Protein 8C3T (pdb70)

InterPro domains:
  IPR009061 Putative DNA-binding domain superfamily [SSF46955] (7-58)
  IPR010260 DNA-binding transcriptional activator AlpA [PF05930] (8-55)
  IPR052931 Prophage regulatory DNA-binding activator [PTHR36154] (5-59)

Sequence (56 aa):
KTLINRKKLLEIPLSTRTIYNLEQRGDFPRRIALTSRNVAWDLSEVEEWIEARKSS

B-factor: mean 28.35, std 9.6, range [15.59, 65.31]

Secondary structure (DSSP, 8-state):
--EE-HHHHH-----HHHHHHHHHTT-SPPPEESSSS-EEEEHHHHHHHHHHHHH-

Nearest PDB structures (foldseek):
  8c3t-assembly1_A  TM=1.018E+00  e=3.044E-09  Achromobacter xylosoxidans NBRC 15126 = ATCC 27061
  4r4e-assembly1_A  TM=6.662E-01  e=1.741E-01  Bacillus subtilis subsp. subtilis str. 168
  6amk-assembly1_A  TM=7.423E-01  e=1.166E+00  Streptomyces venezuelae
  2zhg-assembly1_A-2  TM=7.518E-01  e=1.753E+00  Escherichia coli K-12
  2zhh-assembly1_A-2  TM=7.580E-01  e=3.018E+00  Escherichia coli K-12

Organism: NCBI:txid1216976

Solvent-accessible surface area: 4259 Å² total

Structure (mmCIF, N/CA/C/O backbone):
data_8C3T
#
_entry.id   8C3T
#
_cell.length_a   39.305
_cell.length_b   39.305
_cell.length_c   71.582
_cell.angle_alpha   90.000
_cell.angle_beta   90.000
_cell.angle_gamma   120.000
#
_symmetry.space_group_name_H-M   'P 65'
#
loop_
_entity.id
_entity.type
_entity.pdbx_description
1 polymer 'AlpA family phage regulatory protein'
2 w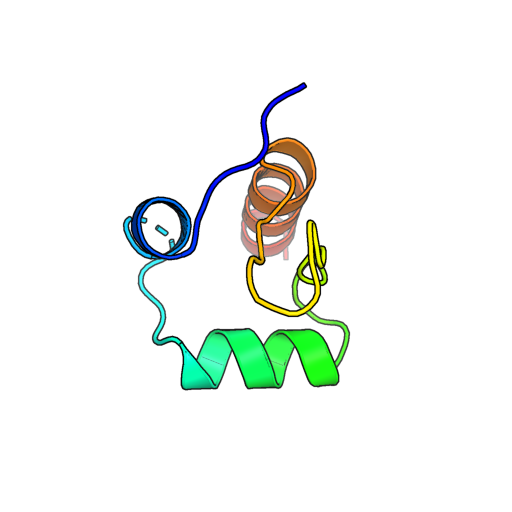ater water
#
loop_
_atom_site.group_PDB
_atom_site.id
_atom_site.type_symbol
_atom_site.label_atom_id
_atom_site.label_alt_id
_atom_site.label_comp_id
_atom_site.label_asym_id
_atom_site.label_entity_id
_atom_site.label_seq_id
_atom_site.pdbx_PDB_ins_code
_atom_site.Cartn_x
_atom_site.Cartn_y
_atom_site.Cartn_z
_atom_site.occupancy
_atom_site.B_iso_or_equiv
_atom_site.auth_seq_id
_atom_site.auth_comp_id
_atom_site.auth_asym_id
_atom_site.auth_atom_id
_atom_site.pdbx_PDB_model_num
ATOM 1 N N . LYS A 1 5 ? 13.46600 25.06900 5.35800 1.000 63.33511 7 LYS A N 1
ATOM 2 C CA . LYS A 1 5 ? 13.21300 26.48700 5.13500 1.000 59.88668 7 LYS A CA 1
ATOM 3 C C . LYS A 1 5 ? 12.46900 26.71800 3.82400 1.000 51.08016 7 LYS A C 1
ATOM 4 O O . LYS A 1 5 ? 11.50900 27.48800 3.77400 1.000 57.19152 7 LYS A O 1
ATOM 10 N N . THR A 1 6 ? 12.91100 26.04400 2.76500 1.000 39.55716 8 THR A N 1
ATOM 11 C CA . THR A 1 6 ? 12.37000 26.25500 1.42900 1.000 32.16578 8 THR A CA 1
ATOM 12 C C . THR A 1 6 ? 11.97900 24.92200 0.81000 1.000 30.44571 8 THR A C 1
ATOM 13 O O . THR A 1 6 ? 12.75900 23.96300 0.84100 1.000 29.09436 8 THR A O 1
ATOM 17 N N . LEU A 1 7 ? 10.77100 24.86800 0.25700 1.000 25.95980 9 LEU A N 1
ATOM 18 C CA . LEU A 1 7 ? 10.29100 23.73600 -0.52300 1.000 23.55106 9 LEU A CA 1
ATOM 19 C C . LEU A 1 7 ? 10.17100 24.16500 -1.97900 1.000 23.29046 9 LEU A C 1
ATOM 20 O O . LEU A 1 7 ? 9.60300 25.22300 -2.27000 1.000 24.38840 9 LEU A O 1
ATOM 25 N N . ILE A 1 8 ? 10.70400 23.35200 -2.88600 1.000 20.82118 10 ILE A N 1
ATOM 26 C CA . ILE A 1 8 ? 10.69700 23.66000 -4.31100 1.000 20.04481 10 ILE A CA 1
ATOM 27 C C . ILE A 1 8 ? 9.72100 22.73100 -5.01600 1.000 20.03575 10 ILE A C 1
ATOM 28 O O . ILE A 1 8 ? 9.44600 21.61700 -4.55500 1.000 18.59048 10 ILE A O 1
ATOM 33 N N . ASN A 1 9 ? 9.19900 23.19600 -6.15000 1.000 20.62412 11 ASN A N 1
ATOM 34 C CA . ASN A 1 9 ? 8.24300 22.42300 -6.92600 1.000 26.60966 11 ASN A CA 1
ATOM 35 C C . ASN A 1 9 ? 8.96100 21.60500 -7.99800 1.000 23.51253 11 ASN A C 1
ATOM 36 O O . ASN A 1 9 ? 10.19100 21.59200 -8.09500 1.000 21.68255 11 ASN A O 1
ATOM 41 N N . ARG A 1 10 ? 8.21700 20.84000 -8.80300 1.000 23.17088 12 ARG A N 1
ATOM 42 C CA . ARG A 1 10 ? 8.80200 20.00700 -9.89000 1.000 23.99771 12 ARG A CA 1
ATOM 43 C C . ARG A 1 10 ? 9.61300 20.85900 -10.87000 1.000 24.35340 12 ARG A C 1
ATOM 44 O O . ARG A 1 10 ? 10.72600 20.47700 -11.21800 1.000 22.25674 12 ARG A O 1
ATOM 52 N N . LYS A 1 11 ? 9.03700 21.98500 -11.28900 1.000 24.85323 13 LYS A N 1
ATOM 53 C CA . LYS A 1 11 ? 9.73100 22.78700 -12.29200 1.000 26.07431 13 LYS A CA 1
ATOM 54 C C . LYS A 1 11 ? 11.11400 23.20900 -11.80200 1.000 27.65584 13 LYS A C 1
ATOM 55 O O . LYS A 1 11 ? 12.11600 23.04000 -12.50900 1.000 27.73633 13 LYS A O 1
ATOM 61 N N . LYS A 1 12 ? 11.18800 23.75300 -10.58300 1.000 25.98402 14 LYS A N 1
ATOM 62 C CA . LYS A 1 12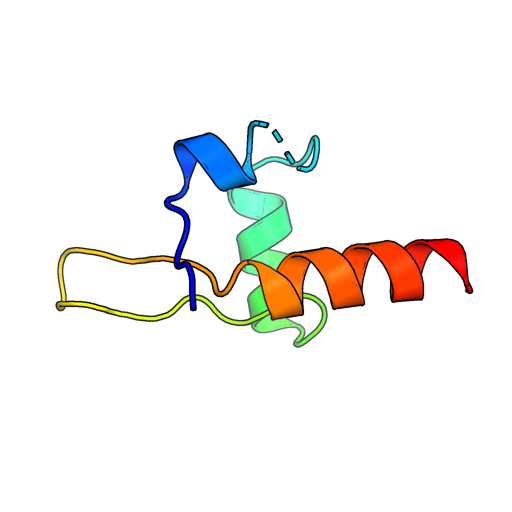 ? 12.47600 24.17600 -10.04200 1.000 28.18487 14 LYS A CA 1
ATOM 63 C C . LYS A 1 12 ? 13.41300 22.98800 -9.85500 1.000 26.39671 14 LYS A C 1
ATOM 64 O O . LYS A 1 12 ? 14.61600 23.08300 -10.13700 1.000 24.53824 14 LYS A O 1
ATOM 70 N N . LEU A 1 13 ? 12.87800 21.85800 -9.38600 1.000 22.28552 15 LEU A N 1
ATOM 71 C CA . LEU A 1 13 ? 13.69400 20.65800 -9.22300 1.000 21.17179 15 LEU A CA 1
ATOM 72 C C . LEU A 1 13 ? 14.29700 20.22000 -10.55100 1.000 18.78142 15 LEU A C 1
ATOM 73 O O . LEU A 1 13 ? 15.48900 19.90500 -10.63100 1.000 22.39550 15 LEU A O 1
ATOM 78 N N . LEU A 1 14 ? 13.48300 20.19100 -11.60900 1.000 24.28470 16 LEU A N 1
ATOM 79 C CA . LEU A 1 14 ? 13.99200 19.80700 -12.92000 1.000 23.66583 16 LEU A CA 1
ATOM 80 C C . LEU A 1 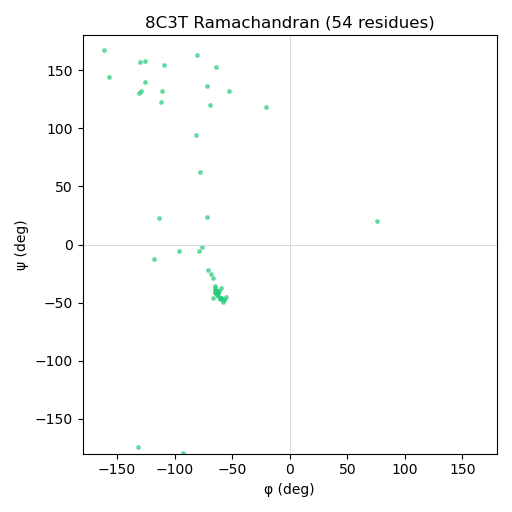14 ? 14.95700 20.84000 -13.48100 1.000 26.32017 16 LEU A C 1
ATOM 81 O O . LEU A 1 14 ? 15.78500 20.49800 -14.33300 1.000 26.98608 16 LEU A O 1
ATOM 86 N N . GLU A 1 15 ? 14.83500 22.10100 -13.06000 1.000 31.15819 17 GLU A N 1
ATOM 87 C CA . GLU A 1 15 ? 15.82600 23.09700 -13.45300 1.000 25.18643 17 GLU A CA 1
ATOM 88 C C . GLU A 1 15 ? 17.14900 22.87000 -12.73600 1.000 26.44497 17 GLU A C 1
ATOM 89 O O . GLU A 1 15 ? 18.21400 23.15200 -13.29600 1.000 25.74356 17 GLU A O 1
ATOM 103 N N . ILE A 1 17 ? 18.18300 19.70900 -11.39800 1.000 22.65053 19 ILE A N 1
ATOM 104 C CA . ILE A 1 17 ? 18.66300 18.36600 -11.70600 1.000 21.39197 19 ILE A CA 1
ATOM 105 C C . ILE A 1 17 ? 18.30400 18.056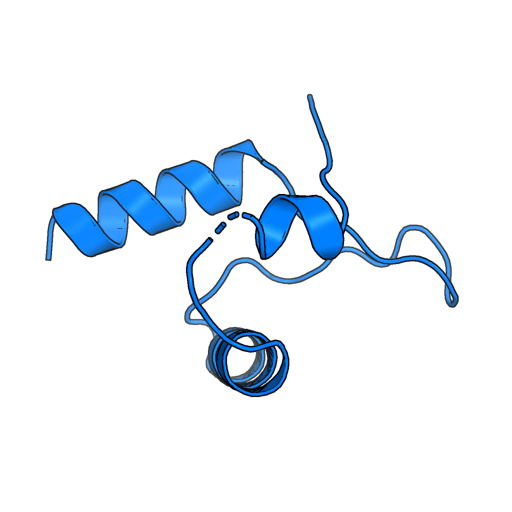00 -13.15400 1.000 22.21911 19 ILE A C 1
ATOM 106 O O . ILE A 1 17 ? 17.11400 18.02000 -13.49800 1.000 23.31975 19 ILE A O 1
ATOM 111 N N . PRO A 1 18 ? 19.27900 17.82300 -14.02900 1.000 26.26819 20 PRO A N 1
ATOM 112 C CA . PRO A 1 18 ? 18.98400 17.46700 -15.42900 1.000 20.07989 20 PRO A CA 1
ATOM 113 C C . PRO A 1 18 ? 18.56800 16.00600 -15.58500 1.000 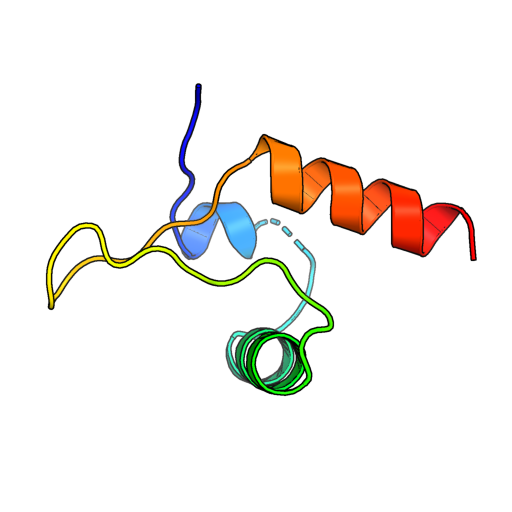23.53173 20 PRO A C 1
ATOM 114 O O . PRO A 1 18 ? 19.22600 15.21000 -16.25800 1.000 24.09500 20 PRO A O 1
ATOM 118 N N . LEU A 1 19 ? 17.45400 15.64600 -14.94700 1.000 20.54851 21 LEU A N 1
ATOM 119 C CA . LEU A 1 19 ? 16.88400 14.30900 -15.03200 1.000 20.11205 21 LEU A CA 1
ATOM 120 C C . LEU A 1 19 ? 15.40500 14.42300 -15.37400 1.000 23.82396 21 LEU A C 1
ATOM 121 O O . LEU A 1 19 ? 14.77000 15.45100 -15.12800 1.000 21.39337 21 LEU A O 1
ATOM 126 N N . SER A 1 20 ? 14.85600 13.35100 -15.94000 1.000 20.94968 22 SER A N 1
ATOM 127 C CA . SER A 1 20 ? 13.43500 13.32600 -16.25000 1.000 21.73096 22 SER A CA 1
ATOM 128 C C . SER A 1 20 ? 12.62400 12.98800 -15.00100 1.000 26.05913 22 SER A C 1
ATOM 129 O O . SER A 1 20 ? 13.15100 12.49900 -13.99800 1.000 22.08191 22 SER A O 1
ATOM 132 N N . THR A 1 21 ? 11.33100 13.27800 -15.09300 1.000 22.34590 23 THR A N 1
ATOM 133 C CA . THR A 1 21 ? 10.37800 12.98100 -14.00400 1.000 27.51692 23 THR A CA 1
ATOM 134 C C . THR A 1 21 ? 10.35700 11.46900 -13.71200 1.000 22.58355 23 THR A C 1
ATOM 135 O O . THR A 1 21 ? 10.28000 11.12600 -12.55000 1.000 21.51650 23 THR A O 1
ATOM 139 N N . ARG A 1 22 ? 10.47100 10.63700 -14.74300 1.000 24.34914 24 ARG A N 1
ATOM 140 C CA . ARG A 1 22 ? 10.43400 9.18600 -14.58400 1.000 24.74375 24 ARG A CA 1
ATOM 141 C C . ARG A 1 22 ? 11.65200 8.68500 -13.81900 1.000 24.14483 24 ARG A C 1
ATOM 142 O O . ARG A 1 22 ? 11.53400 7.85400 -12.91000 1.000 24.43372 24 ARG A O 1
ATOM 150 N N . THR A 1 23 ? 12.83900 9.17700 -14.18400 1.000 24.11366 25 THR A N 1
ATOM 151 C CA . THR A 1 23 ? 14.06100 8.75400 -13.50600 1.000 23.44157 25 THR A CA 1
ATOM 152 C C . THR A 1 23 ? 14.05600 9.18500 -12.04400 1.000 21.42087 25 THR A C 1
ATOM 153 O O . THR A 1 23 ? 14.45800 8.41800 -11.16200 1.000 21.43250 25 THR A O 1
ATOM 157 N N . ILE A 1 24 ? 13.58900 10.40400 -11.76800 1.000 19.33668 26 ILE A N 1
ATOM 158 C CA . ILE A 1 24 ? 13.51900 10.87900 -10.39000 1.000 22.76892 26 ILE A CA 1
ATOM 159 C C . ILE A 1 24 ? 12.53400 10.04200 -9.58300 1.000 16.56442 26 ILE A C 1
ATOM 160 O O . ILE A 1 24 ? 12.80500 9.68100 -8.43100 1.000 20.99885 26 ILE A O 1
ATOM 165 N N . TYR A 1 25 ? 11.38200 9.71500 -10.17200 1.000 22.03771 27 TYR A N 1
ATOM 166 C CA . TYR A 1 25 ? 10.41800 8.85700 -9.48900 1.000 23.58794 27 TYR A CA 1
ATOM 167 C C . TYR A 1 25 ? 11.02100 7.49100 -9.18100 1.000 22.95477 27 TYR A C 1
ATOM 168 O O . TYR A 1 25 ? 10.89300 6.98000 -8.06100 1.000 21.74669 27 TYR A O 1
ATOM 177 N N . ASN A 1 26 ? 11.69000 6.88500 -10.16900 1.000 22.40567 28 ASN A N 1
ATOM 178 C CA . ASN A 1 26 ? 12.30900 5.57800 -9.95600 1.000 22.23098 28 ASN A CA 1
ATOM 179 C C . ASN A 1 26 ? 13.37600 5.63700 -8.87100 1.000 24.61052 28 ASN A C 1
ATOM 180 O O . ASN A 1 26 ? 13.49600 4.71300 -8.05600 1.000 23.16397 28 ASN A O 1
ATOM 185 N N . LEU A 1 27 ? 14.17200 6.70900 -8.85500 1.000 19.88965 29 LEU A N 1
ATOM 186 C CA . LEU A 1 27 ? 15.16600 6.87800 -7.80000 1.000 21.03657 29 LEU A CA 1
ATOM 187 C C . LEU A 1 27 ? 14.50200 7.00400 -6.43700 1.000 21.08999 29 LEU A C 1
ATOM 188 O O . LEU A 1 27 ? 14.99600 6.45800 -5.44400 1.000 21.20985 29 LEU A O 1
ATOM 193 N N . GLU A 1 28 ? 13.38100 7.72900 -6.36900 1.000 19.49894 30 GLU A N 1
ATOM 194 C CA . GLU A 1 28 ? 12.66700 7.86500 -5.10500 1.000 22.85140 30 GLU A CA 1
ATOM 195 C C . GLU A 1 28 ? 12.14900 6.52000 -4.62200 1.000 24.01725 30 GLU A C 1
ATOM 196 O O . GLU A 1 28 ? 12.25800 6.19400 -3.43400 1.000 23.25878 30 GLU A O 1
ATOM 202 N N . GLN A 1 29 ? 11.58300 5.72100 -5.52900 1.000 24.35619 31 GLN A N 1
ATOM 203 C CA . GLN A 1 29 ? 11.07800 4.41300 -5.13100 1.000 24.84175 31 GLN A CA 1
ATOM 204 C C . GLN A 1 29 ? 12.20600 3.48300 -4.70000 1.000 28.59846 31 GLN A C 1
ATOM 205 O O . GLN A 1 29 ? 11.98800 2.59800 -3.86500 1.000 27.15565 31 GLN A O 1
ATOM 211 N N . ARG A 1 30 ? 13.40800 3.66400 -5.25300 1.000 25.31794 32 ARG A N 1
ATOM 212 C CA . ARG A 1 30 ? 14.57100 2.89700 -4.82300 1.000 31.49056 32 ARG A CA 1
ATOM 213 C C . ARG A 1 30 ? 15.17500 3.42200 -3.53000 1.000 28.53622 32 ARG A C 1
ATOM 214 O O . ARG A 1 30 ? 16.09800 2.79700 -2.99600 1.000 31.92834 32 ARG A O 1
ATOM 222 N N . GLY A 1 31 ? 14.68300 4.54600 -3.01600 1.000 24.44605 33 GLY A N 1
ATOM 223 C CA . GLY A 1 31 ? 15.29900 5.16100 -1.86100 1.000 26.38309 33 GLY A CA 1
ATOM 224 C C . GLY A 1 31 ? 16.58000 5.89800 -2.16400 1.000 26.78677 33 GLY A C 1
ATOM 225 O O . GLY A 1 31 ? 17.37800 6.13000 -1.25100 1.000 27.62751 33 GLY A O 1
ATOM 226 N N . ASP A 1 32 ? 16.80100 6.27700 -3.42500 1.000 24.05925 34 ASP A N 1
ATOM 227 C CA . ASP A 1 32 ? 18.03900 6.91300 -3.85700 1.000 23.02957 34 ASP A CA 1
ATOM 228 C C . ASP A 1 32 ? 17.82400 8.35700 -4.29900 1.000 22.50194 34 ASP A C 1
ATOM 229 O O . ASP A 1 32 ? 18.62200 8.89400 -5.07300 1.000 21.44191 34 ASP A O 1
ATOM 234 N N . PHE A 1 33 ? 16.74900 8.99300 -3.82900 1.000 20.48842 35 PHE A N 1
ATOM 235 C CA . PHE A 1 33 ? 16.48800 10.39900 -4.10000 1.000 20.91405 35 PHE A CA 1
ATOM 236 C C . PHE A 1 33 ? 15.57500 10.89900 -2.99700 1.000 22.79868 35 PHE A C 1
ATOM 237 O O . PHE A 1 33 ? 14.73100 10.12500 -2.52300 1.000 23.32297 35 PHE A O 1
ATOM 245 N N . PRO A 1 34 ? 15.72400 12.14300 -2.54200 1.000 21.78686 36 PRO A N 1
ATOM 246 C CA . PRO A 1 34 ? 14.83500 12.66300 -1.49600 1.000 22.96129 36 PRO A CA 1
ATOM 247 C C . PRO A 1 34 ? 13.36800 12.48000 -1.86100 1.000 25.52260 36 PRO A C 1
ATOM 248 O O . PRO A 1 34 ? 12.94100 12.78400 -2.97800 1.000 21.79554 36 PRO A O 1
ATOM 252 N N . ARG A 1 35 ? 12.59900 11.96100 -0.90800 1.000 24.41659 37 ARG A N 1
ATOM 253 C CA . ARG A 1 35 ? 11.20400 11.63500 -1.16600 1.000 21.98347 37 ARG A CA 1
ATOM 254 C C . ARG A 1 35 ? 10.36900 12.90200 -1.28800 1.000 25.89292 37 ARG A C 1
ATOM 255 O O . ARG A 1 35 ? 10.51100 13.84100 -0.49900 1.000 21.55190 37 ARG A O 1
ATOM 257 N N . ARG A 1 36 ? 9.49300 12.92700 -2.29000 1.000 23.06507 38 ARG A N 1
ATOM 258 C CA . ARG A 1 36 ? 8.60500 14.06500 -2.45800 1.000 21.71986 38 ARG A CA 1
ATOM 259 C C . ARG A 1 36 ? 7.65500 14.18000 -1.27200 1.000 20.85294 38 ARG A C 1
ATOM 260 O O . ARG A 1 36 ? 7.32600 13.19600 -0.60400 1.000 17.42616 38 ARG A O 1
ATOM 268 N N . ILE A 1 37 ? 7.21800 15.40700 -1.01800 1.000 19.05207 39 ILE A N 1
ATOM 269 C CA . ILE A 1 37 ? 6.38200 15.75200 0.12200 1.000 20.60617 39 ILE A CA 1
ATOM 270 C C . ILE A 1 37 ? 5.01200 16.12700 -0.41600 1.000 19.72734 39 ILE A C 1
ATOM 271 O O . ILE A 1 37 ? 4.89000 17.03900 -1.24500 1.000 19.74718 39 ILE A O 1
ATOM 276 N N . ALA A 1 38 ? 3.98600 15.41800 0.04500 1.000 19.27918 40 ALA A N 1
ATOM 277 C CA . ALA A 1 38 ? 2.61100 15.71600 -0.34000 1.000 26.85959 40 ALA A CA 1
ATOM 278 C C . ALA A 1 38 ? 2.11800 16.87300 0.51900 1.000 18.83248 40 ALA A C 1
ATOM 279 O O . ALA A 1 38 ? 1.64800 16.68800 1.64300 1.000 25.57998 40 ALA A O 1
ATOM 281 N N . LEU A 1 39 ? 2.25200 18.09100 -0.01200 1.000 24.16321 41 LEU A N 1
ATOM 282 C CA . LEU A 1 39 ? 1.66500 19.25200 0.65000 1.000 25.87742 41 LEU A CA 1
ATOM 283 C C . LEU A 1 39 ? 0.15400 19.09400 0.77000 1.000 23.58368 41 LEU A C 1
ATOM 284 O O . LEU A 1 39 ? -0.43300 19.35400 1.82600 1.000 23.37209 41 LEU A O 1
ATOM 289 N N . THR A 1 40 ? -0.49100 18.68000 -0.31600 1.000 21.97505 42 THR A N 1
ATOM 290 C CA . THR A 1 40 ? -1.85500 18.17500 -0.31700 1.000 26.53443 42 THR A CA 1
ATOM 291 C C . THR A 1 40 ? -1.85800 16.87500 -1.11000 1.000 28.59633 42 THR A C 1
ATOM 292 O O . THR A 1 40 ? -0.81000 16.39900 -1.55500 1.000 27.59885 42 THR A O 1
ATOM 296 N N . SER A 1 41 ? -3.04900 16.33300 -1.32400 1.000 27.02058 43 SER A N 1
ATOM 297 C CA . SER A 1 41 ? -3.16200 15.13600 -2.20300 1.000 34.99444 43 SER A CA 1
ATOM 298 C C . SER A 1 41 ? -3.04600 15.56200 -3.66800 1.000 30.14685 43 SER A C 1
ATOM 299 O O . SER A 1 41 ? -3.12400 14.68700 -4.51000 1.000 38.94685 43 SER A O 1
ATOM 302 N N . ARG A 1 42 ? -2.91400 16.86100 -3.93700 1.000 30.43108 44 ARG A N 1
ATOM 303 C CA . ARG A 1 42 ? -2.80800 17.37100 -5.29400 1.000 34.14699 44 ARG A CA 1
ATOM 304 C C . ARG A 1 42 ? -1.49300 18.08600 -5.56800 1.000 30.81644 44 ARG A C 1
ATOM 305 O O . ARG A 1 42 ? -1.19900 18.36700 -6.73500 1.000 34.27733 44 ARG A O 1
ATOM 313 N N . ASN A 1 43 ? -0.74700 18.37100 -4.49300 1.000 31.19859 45 ASN A N 1
ATOM 314 C CA . ASN A 1 43 ? 0.44800 19.23200 -4.59500 1.000 24.42322 45 ASN A CA 1
ATOM 315 C C . ASN A 1 43 ? 1.65300 18.58000 -3.91600 1.000 28.25956 45 ASN A C 1
ATOM 316 O O . ASN A 1 43 ? 1.53500 18.19600 -2.74700 1.000 24.71397 45 ASN A O 1
ATOM 321 N N . VAL A 1 44 ? 2.76400 18.53400 -4.63400 1.000 24.49463 46 VAL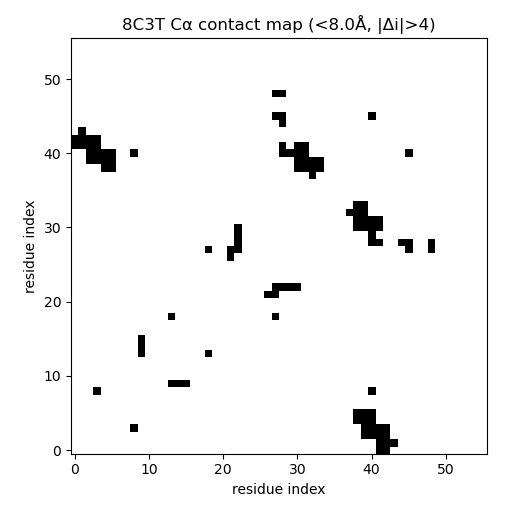 A N 1
ATOM 322 C CA . VAL A 1 44 ? 3.99300 17.87100 -4.13300 1.000 22.60309 46 VAL A CA 1
ATOM 323 C C . VAL A 1 44 ? 5.15200 18.86400 -4.20800 1.000 28.47456 46 VAL A C 1
ATOM 324 O O . VAL A 1 44 ? 5.05100 19.83500 -4.96300 1.000 23.37107 46 VAL A O 1
ATOM 328 N N . ALA A 1 45 ? 6.18300 18.61600 -3.41800 1.000 23.25069 47 ALA A N 1
ATOM 329 C CA . ALA A 1 45 ? 7.34500 19.51500 -3.36200 1.000 20.87339 47 ALA A CA 1
ATOM 330 C C . ALA A 1 45 ? 8.53100 18.77700 -2.74800 1.000 18.86977 47 ALA A C 1
ATOM 331 O O . ALA A 1 45 ? 8.33100 17.70700 -2.17400 1.000 20.91672 47 ALA A O 1
ATOM 333 N N . TRP A 1 46 ? 9.69500 19.37100 -2.87900 1.000 17.67129 48 TRP A N 1
ATOM 334 C CA . TRP A 1 46 ? 10.91800 18.75600 -2.38400 1.000 19.27280 48 TRP A CA 1
ATOM 335 C C . TRP A 1 46 ? 11.63600 19.72400 -1.45700 1.000 15.59286 48 TRP A C 1
ATOM 336 O O . TRP A 1 46 ? 11.67400 20.93100 -1.71500 1.000 19.09244 48 TRP A O 1
ATOM 347 N N . ASP A 1 47 ? 12.19200 19.19100 -0.37200 1.000 20.67028 49 ASP A N 1
ATOM 348 C CA . ASP A 1 47 ? 13.00600 19.99900 0.52700 1.000 22.17611 49 ASP A CA 1
ATOM 349 C C . ASP A 1 47 ? 14.30500 20.37300 -0.17600 1.000 20.49957 49 ASP A C 1
ATOM 350 O O . ASP A 1 47 ? 15.05400 19.49500 -0.61700 1.000 23.65325 49 ASP A O 1
ATOM 355 N N . LEU A 1 48 ? 14.54900 21.67100 -0.32500 1.000 22.33610 50 LEU A N 1
ATOM 356 C CA . LEU A 1 48 ? 15.75700 22.15100 -1.04100 1.000 20.90613 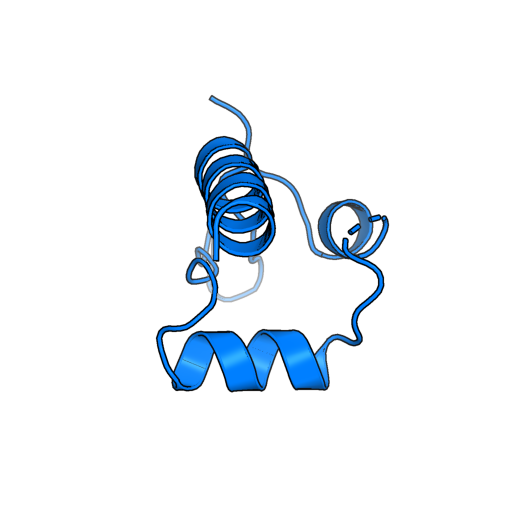50 LEU A CA 1
ATOM 357 C C . LEU A 1 48 ? 17.00700 21.57600 -0.37700 1.000 23.35145 50 LEU A C 1
ATOM 358 O O . LEU A 1 48 ? 17.87500 21.10000 -1.08900 1.000 23.70019 50 LEU A O 1
ATOM 363 N N . SER A 1 49 ? 17.07100 21.66500 0.94700 1.000 22.53336 51 SER A N 1
ATOM 364 C CA . SER A 1 49 ? 18.27000 21.19000 1.68100 1.000 26.32235 51 SER A CA 1
ATOM 365 C C . SER A 1 49 ? 18.57400 19.71100 1.33700 1.000 27.36565 51 SER A C 1
ATOM 366 O O . SER A 1 49 ? 19.73100 19.41900 1.07300 1.000 26.91390 51 SER A O 1
ATOM 369 N N . GLU A 1 50 ? 17.56100 18.84500 1.32300 1.000 23.89840 52 GLU A N 1
ATOM 370 C CA . GLU A 1 50 ? 17.76400 17.40500 0.99100 1.000 22.14143 52 GLU A CA 1
ATOM 371 C C . GLU A 1 50 ? 18.25100 17.25700 -0.46600 1.000 18.89997 52 GLU A C 1
ATOM 372 O O . GLU A 1 50 ? 19.13000 16.46500 -0.68500 1.000 20.59103 52 GLU A O 1
ATOM 378 N N . VAL A 1 51 ? 17.70500 18.05400 -1.39000 1.000 20.25359 53 VAL A N 1
ATOM 379 C CA . VAL A 1 51 ? 18.17500 17.97300 -2.77300 1.000 20.57609 53 VAL A CA 1
ATOM 380 C C . VAL A 1 51 ? 19.64700 18.35600 -2.85200 1.000 18.00175 53 VAL A C 1
ATOM 381 O O . VAL A 1 51 ? 20.44900 17.68600 -3.51800 1.000 18.67358 53 VAL A O 1
ATOM 385 N N . GLU A 1 52 ? 20.02800 19.43800 -2.16500 1.000 17.73727 54 GLU A N 1
ATOM 386 C CA . GLU A 1 52 ? 21.42700 19.86000 -2.16200 1.000 19.79265 54 GLU A CA 1
ATOM 387 C C . GLU A 1 52 ? 22.32700 18.79100 -1.55100 1.000 19.53350 54 GLU A C 1
ATOM 388 O O . GLU A 1 52 ? 23.40600 18.49600 -2.08300 1.000 20.01887 54 GLU A O 1
ATOM 394 N N . GLU A 1 53 ? 21.85500 18.20000 -0.45900 1.000 20.99630 55 GLU A N 1
ATOM 395 C CA . GLU A 1 53 ? 22.62900 17.13300 0.22200 1.000 25.75039 55 GLU A CA 1
ATOM 396 C C . GLU A 1 53 ? 22.79500 15.94700 -0.74600 1.000 20.31181 55 GLU A C 1
ATOM 397 O O . GLU A 1 53 ? 23.89100 15.40300 -0.80300 1.000 21.42948 55 GLU A O 1
ATOM 403 N N . TRP A 1 54 ? 21.74700 15.61200 -1.49100 1.000 19.02204 56 TRP A N 1
ATOM 404 C CA . TRP A 1 54 ? 21.83200 14.53200 -2.47000 1.000 19.76422 56 TRP A CA 1
ATOM 405 C C . TRP A 1 54 ? 22.84300 14.86200 -3.56100 1.000 17.52365 56 TRP A C 1
ATOM 406 O O . TRP A 1 54 ? 23.60400 13.98900 -3.99800 1.000 18.25215 56 TRP A O 1
ATOM 417 N N . ILE A 1 55 ? 22.86800 16.12200 -4.00800 1.000 16.78619 57 ILE A N 1
ATOM 418 C CA . ILE A 1 55 ? 23.84500 16.54600 -5.01000 1.000 20.31234 57 ILE A CA 1
ATOM 419 C C . ILE A 1 55 ? 25.26200 16.36000 -4.48200 1.000 22.09248 57 ILE A C 1
ATOM 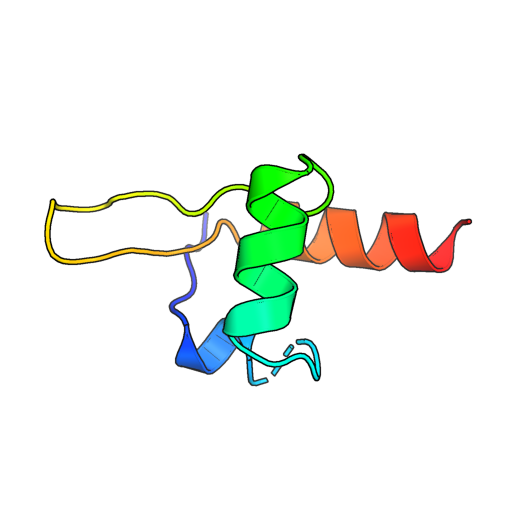420 O O . ILE A 1 55 ? 26.13700 15.82400 -5.17400 1.000 19.11960 57 ILE A O 1
ATOM 425 N N . GLU A 1 56 ? 25.51100 16.80200 -3.24500 1.000 22.73779 58 GLU A N 1
ATOM 426 C CA . GLU A 1 56 ? 26.84700 16.66200 -2.66900 1.000 24.10874 58 GLU A CA 1
ATOM 427 C C . GLU A 1 56 ? 27.22300 15.19700 -2.47900 1.000 24.61956 58 GLU A C 1
ATOM 428 O O . GLU A 1 56 ? 28.38400 14.81500 -2.67200 1.000 26.93596 58 GLU A O 1
ATOM 434 N N . ALA A 1 57 ? 26.25500 14.36300 -2.09100 1.000 22.81469 59 ALA A N 1
ATOM 435 C CA . ALA A 1 57 ? 26.53200 12.93900 -1.93300 1.000 26.40031 59 ALA A CA 1
ATOM 436 C C . ALA A 1 57 ? 26.89200 12.30300 -3.26800 1.000 26.27071 59 ALA A C 1
ATOM 437 O O . ALA A 1 57 ? 27.78600 11.45100 -3.33700 1.000 28.35603 59 ALA A O 1
ATOM 439 N N . ARG A 1 58 ? 26.20600 12.70500 -4.34100 1.000 23.27236 60 ARG A N 1
ATOM 440 C CA . ARG A 1 58 ? 26.58100 12.23700 -5.67100 1.000 25.38243 60 ARG A CA 1
ATOM 441 C C . ARG A 1 58 ? 27.96700 12.73800 -6.06000 1.000 27.32065 60 ARG A C 1
ATOM 442 O O . ARG A 1 58 ? 28.73100 12.02500 -6.72000 1.000 27.75248 60 ARG A O 1
ATOM 450 N N . LYS A 1 59 ? 28.31700 13.96100 -5.65200 1.000 26.51612 61 LYS A N 1
ATOM 451 C CA . LYS A 1 59 ? 29.64300 14.49200 -5.95200 1.000 27.76173 61 LYS A CA 1
ATOM 452 C C . LYS A 1 59 ? 30.74200 13.80100 -5.15700 1.000 30.46254 61 LYS A C 1
ATOM 453 O O . LYS A 1 59 ? 31.90400 13.83100 -5.57800 1.000 32.41248 61 LYS A O 1
ATOM 459 N N . SER A 1 60 ? 30.40900 13.17500 -4.03000 1.000 29.83636 62 SER A N 1
ATOM 460 C CA . SER A 1 60 ? 31.40900 12.58100 -3.15400 1.000 36.50978 62 SER A CA 1
ATOM 461 C C . SER A 1 60 ? 31.61400 11.08800 -3.38000 1.000 41.84027 62 SER A C 1
ATOM 462 O O . SER A 1 60 ? 32.51500 10.50600 -2.77000 1.000 44.83271 62 SER A O 1
ATOM 465 N N . SER A 1 61 ? 30.81900 10.45600 -4.23900 1.000 40.40982 63 SER A N 1
ATOM 466 C CA . SER A 1 61 ? 30.93300 9.01500 -4.46100 1.000 47.20632 63 SER A CA 1
ATOM 467 C C . SER A 1 61 ? 32.20900 8.65400 -5.22200 1.000 43.62101 63 SER A C 1
ATOM 468 O O . SER A 1 61 ? 32.56300 9.29600 -6.21000 1.000 53.53692 63 SER A O 1
#

Foldseek 3Di:
DDWAAPVVLCCPVDDPVVQVVCVVVVLAAHWDCPDVVGTTGDPVRRVVSVVVVVVD

Radius of gyration: 11.01 Å; Cα contacts (8 Å, |Δi|>4): 54; chains: 1; bounding box: 35×24×21 Å